Protein AF-A0A8S0WCA1-F1 (afdb_monomer)

Foldseek 3Di:
DWFPLQLLVVLVLQLVQLQDWDCPDQWTARPPDPDPDRCPHPSIGHNVVSCVVTDDDDDDDDDPPDDDDDQPSIDDDDDDDPVPDDDDDDDDDDDDPDDAAQADPDLVPHDPNSVVSCVSPVHNGDRRHHPHDDDDDDDPVVVVVVVVVVVVVVVVVVVVVVVVVVVD

Secondary structure (DSSP, 8-state):
-EETTHHHHHHHHHHH-TT-EEE-SSEEEETT---SSGGGSTT-EEHHHHGGG----B-----TT------TT-EE-PPP-SS--------PPP--SS---S--SSGGG--HHHHHHHHHHT-S------SS-------HHHHHHHHHHHHHHHHHHHHHHHHHHT--

pLDDT: mean 92.29, std 9.11, range [41.84, 98.06]

Sequence (168 aa):
MISPDGIDLITNYLAAHPEGVLPTGLSFTPSTSEYEKKEDDPGYWSNLKEIKRCKQFVEMTGEPGDVVLMHPLMLHSASKNCLRIPRVITNPPVSLKEPFNFNRDDPADYSIVERKTLRALGVERFPFKITTERRRIVPARIAIQQKMMEEEKKRLGNLKEGGAANAL

Radius of gyration: 22.3 Å; Cα contacts (8 Å, |Δi|>4): 139; chains: 1; bounding box: 50×47×71 Å

Structure (mmCIF, N/CA/C/O backbone):
data_AF-A0A8S0WCA1-F1
#
_entry.id   AF-A0A8S0WCA1-F1
#
loop_
_atom_site.group_PDB
_atom_site.id
_atom_site.type_symbol
_atom_site.label_atom_id
_atom_site.label_alt_id
_atom_site.label_comp_id
_atom_site.label_asym_id
_atom_site.label_entity_id
_atom_site.label_seq_id
_atom_site.pdbx_PDB_ins_code
_atom_site.Cartn_x
_atom_site.Cartn_y
_atom_site.Cartn_z
_atom_site.occupancy
_atom_site.B_iso_or_equiv
_atom_site.auth_seq_id
_atom_site.auth_comp_id
_atom_site.auth_asym_id
_atom_site.auth_atom_id
_atom_site.pdbx_PDB_model_num
ATOM 1 N N . MET A 1 1 ? 9.157 -12.994 0.775 1.00 92.00 1 MET A N 1
ATOM 2 C CA . MET A 1 1 ? 8.840 -12.930 2.213 1.00 92.00 1 MET A CA 1
ATOM 3 C C . MET A 1 1 ? 7.724 -11.925 2.392 1.00 92.00 1 MET A C 1
ATOM 5 O O . MET A 1 1 ? 7.762 -10.885 1.742 1.00 92.00 1 MET A O 1
ATOM 9 N N . ILE A 1 2 ? 6.735 -12.255 3.208 1.00 95.31 2 ILE A N 1
ATOM 10 C CA . ILE A 1 2 ? 5.613 -11.379 3.551 1.00 95.31 2 ILE A CA 1
ATOM 11 C C . ILE A 1 2 ? 5.672 -11.043 5.038 1.00 95.31 2 ILE A C 1
ATOM 13 O O . ILE A 1 2 ? 6.239 -11.815 5.814 1.00 95.31 2 ILE A O 1
ATOM 17 N N . SER A 1 3 ? 5.072 -9.921 5.422 1.00 96.94 3 SER A N 1
ATOM 18 C CA . SER A 1 3 ? 4.913 -9.510 6.817 1.00 96.94 3 SER A CA 1
ATOM 19 C C . SER A 1 3 ? 3.426 -9.368 7.151 1.00 96.94 3 SER A C 1
ATOM 21 O O . SER A 1 3 ? 2.829 -8.328 6.861 1.00 96.94 3 SER A O 1
ATOM 23 N N . PRO A 1 4 ? 2.800 -10.421 7.713 1.00 95.12 4 PRO A N 1
ATOM 24 C CA . PRO A 1 4 ? 1.365 -10.431 7.990 1.00 95.12 4 PRO A CA 1
ATOM 25 C C . PRO A 1 4 ? 0.898 -9.342 8.955 1.00 95.12 4 PRO A C 1
ATOM 27 O O . PRO A 1 4 ? -0.214 -8.848 8.802 1.00 95.12 4 PRO A O 1
ATOM 30 N N . ASP A 1 5 ? 1.734 -8.962 9.918 1.00 95.62 5 ASP A N 1
ATOM 31 C CA . ASP A 1 5 ? 1.485 -7.890 10.886 1.00 95.62 5 ASP A CA 1
ATOM 32 C C . ASP A 1 5 ? 1.774 -6.488 10.319 1.00 95.62 5 ASP A C 1
ATOM 34 O O . ASP A 1 5 ? 1.255 -5.488 10.812 1.00 95.62 5 ASP A O 1
ATOM 38 N N . GLY A 1 6 ? 2.519 -6.398 9.215 1.00 96.19 6 GLY A N 1
ATOM 39 C CA . GLY A 1 6 ? 2.733 -5.150 8.485 1.00 96.19 6 GLY A CA 1
ATOM 40 C C . GLY A 1 6 ? 1.468 -4.575 7.843 1.00 96.19 6 GLY A C 1
ATOM 41 O O . GLY A 1 6 ? 1.431 -3.385 7.531 1.00 96.19 6 GLY A O 1
ATOM 42 N N . ILE A 1 7 ? 0.413 -5.381 7.667 1.00 96.12 7 ILE A N 1
ATOM 43 C CA . ILE A 1 7 ? -0.865 -4.894 7.130 1.00 96.12 7 ILE A CA 1
ATOM 44 C C . ILE A 1 7 ? -1.535 -3.883 8.066 1.00 96.12 7 ILE A C 1
ATOM 46 O O . ILE A 1 7 ? -2.140 -2.920 7.594 1.00 96.12 7 ILE A O 1
ATOM 50 N N . ASP A 1 8 ? -1.402 -4.067 9.379 1.00 95.94 8 ASP A N 1
ATOM 51 C CA . ASP A 1 8 ? -2.032 -3.200 10.373 1.00 95.94 8 ASP A CA 1
ATOM 52 C C . ASP A 1 8 ? -1.389 -1.809 10.317 1.00 95.94 8 ASP A C 1
ATOM 54 O O . ASP A 1 8 ? -2.075 -0.789 10.313 1.00 95.94 8 ASP A O 1
ATOM 58 N N . LEU A 1 9 ? -0.066 -1.770 10.149 1.00 96.94 9 LEU A N 1
ATOM 59 C CA . LEU A 1 9 ? 0.712 -0.547 9.984 1.00 96.94 9 LEU A CA 1
ATOM 60 C C . LEU A 1 9 ? 0.246 0.276 8.776 1.00 96.94 9 LEU A C 1
ATOM 62 O O . LEU A 1 9 ? -0.101 1.449 8.916 1.00 96.94 9 LEU A O 1
ATOM 66 N N . ILE A 1 10 ? 0.202 -0.344 7.595 1.00 96.81 10 ILE A N 1
ATOM 67 C CA . ILE A 1 10 ? -0.142 0.379 6.369 1.00 96.81 10 ILE A CA 1
ATOM 68 C C . ILE A 1 10 ? -1.625 0.749 6.303 1.00 96.81 10 ILE A C 1
ATOM 70 O O . ILE A 1 10 ? -1.971 1.798 5.768 1.00 96.81 10 ILE A O 1
ATOM 74 N N . THR A 1 11 ? -2.510 -0.082 6.857 1.00 97.12 11 THR A N 1
ATOM 75 C CA . THR A 1 11 ? -3.949 0.191 6.820 1.00 97.12 11 THR A CA 1
ATOM 76 C C . THR A 1 11 ? -4.284 1.409 7.676 1.00 97.12 11 THR A C 1
ATOM 78 O O . THR A 1 11 ? -4.992 2.299 7.209 1.00 97.12 11 THR A O 1
ATOM 81 N N . ASN A 1 12 ? -3.719 1.492 8.885 1.00 97.31 12 ASN A N 1
ATOM 82 C CA . ASN A 1 12 ? -3.890 2.654 9.759 1.00 97.31 12 ASN A CA 1
ATOM 83 C C . ASN A 1 12 ? -3.298 3.927 9.141 1.00 97.31 12 ASN A C 1
ATOM 85 O O . ASN A 1 12 ? -3.930 4.978 9.195 1.00 97.31 12 ASN A O 1
ATOM 89 N N . TYR A 1 13 ? -2.128 3.826 8.500 1.00 98.00 13 TYR A N 1
ATOM 90 C CA . TYR A 1 13 ? -1.547 4.949 7.766 1.00 98.00 13 TYR A CA 1
ATOM 91 C C . TYR A 1 13 ? -2.486 5.440 6.655 1.00 98.00 13 TYR A C 1
ATOM 93 O O . TYR A 1 13 ? -2.896 6.594 6.659 1.00 98.00 13 TYR A O 1
ATOM 101 N N . LEU A 1 14 ? -2.910 4.566 5.739 1.00 97.50 14 LEU A N 1
ATOM 102 C CA . LEU A 1 14 ? -3.767 4.968 4.617 1.00 97.50 14 LEU A CA 1
ATOM 103 C C . LEU A 1 14 ? -5.135 5.502 5.064 1.00 97.50 14 LEU A C 1
ATOM 105 O O . LEU A 1 14 ? -5.671 6.404 4.424 1.00 97.50 14 LEU A O 1
ATOM 109 N N . ALA A 1 15 ? -5.691 4.984 6.161 1.00 97.69 15 ALA A N 1
ATOM 110 C CA . ALA A 1 15 ? -6.931 5.495 6.740 1.00 97.69 15 ALA A CA 1
ATOM 111 C C . ALA A 1 15 ? -6.801 6.943 7.246 1.00 97.69 15 ALA A C 1
ATOM 113 O O . ALA A 1 15 ? -7.768 7.699 7.164 1.00 97.69 15 ALA A O 1
ATOM 114 N N . ALA A 1 16 ? -5.614 7.333 7.722 1.00 97.94 16 ALA A N 1
ATOM 115 C CA . ALA A 1 16 ? -5.309 8.688 8.178 1.00 97.94 16 ALA A CA 1
ATOM 116 C C . ALA A 1 16 ? -5.003 9.677 7.036 1.00 97.94 16 ALA A C 1
ATOM 118 O O . ALA A 1 16 ? -4.920 10.874 7.295 1.00 97.94 16 ALA A O 1
ATOM 119 N N . HIS A 1 17 ? -4.879 9.197 5.793 1.00 98.06 17 HIS A N 1
ATOM 120 C CA . HIS A 1 17 ? -4.550 10.005 4.613 1.00 98.06 17 HIS A CA 1
ATOM 121 C C . HIS A 1 17 ? -5.677 9.977 3.561 1.00 98.06 17 HIS A C 1
ATOM 123 O O . HIS A 1 17 ? -5.497 9.431 2.463 1.00 98.06 17 HIS A O 1
ATOM 129 N N . PRO A 1 18 ? -6.869 10.541 3.857 1.00 97.50 18 PRO A N 1
ATOM 130 C CA . PRO A 1 18 ? -7.984 10.596 2.908 1.00 97.50 18 PRO A CA 1
ATOM 131 C C . PRO A 1 18 ? -7.683 11.440 1.659 1.00 97.50 18 PRO A C 1
ATOM 133 O O . PRO A 1 18 ? -8.330 11.273 0.623 1.00 97.50 18 PRO A O 1
ATOM 136 N N . GLU A 1 19 ? -6.674 12.305 1.717 1.00 97.50 19 GLU A N 1
ATOM 137 C CA . GLU A 1 19 ? -6.132 13.038 0.577 1.00 97.50 19 GLU A CA 1
ATOM 138 C C . GLU A 1 19 ? -5.368 12.138 -0.399 1.00 97.50 19 GLU A C 1
ATOM 140 O O . GLU A 1 19 ? -5.008 12.575 -1.492 1.00 97.50 19 GLU A O 1
ATOM 145 N N . GLY A 1 20 ? -5.129 10.879 -0.035 1.00 96.56 20 GLY A N 1
ATOM 146 C CA . GLY A 1 20 ? -4.349 9.925 -0.803 1.00 96.56 20 GLY A CA 1
ATOM 147 C C . GLY A 1 20 ? -2.848 10.165 -0.689 1.00 96.56 20 GLY A C 1
ATOM 148 O O . GLY A 1 20 ? -2.379 11.194 -0.208 1.00 96.56 20 GLY A O 1
ATOM 149 N N . VAL A 1 21 ? -2.071 9.204 -1.180 1.00 96.44 21 VAL A N 1
ATOM 150 C CA . VAL A 1 21 ? -0.607 9.235 -1.109 1.00 96.44 21 VAL A CA 1
ATOM 151 C C . VAL A 1 21 ? 0.023 8.964 -2.470 1.00 96.44 21 VAL A C 1
ATOM 153 O O . VAL A 1 21 ? -0.534 8.251 -3.307 1.00 96.44 21 VAL A O 1
ATOM 156 N N . LEU A 1 22 ? 1.200 9.536 -2.695 1.00 94.25 22 LEU A N 1
ATOM 157 C CA . LEU A 1 22 ? 2.047 9.282 -3.851 1.00 94.25 22 LEU A CA 1
ATOM 158 C C . LEU A 1 22 ? 3.072 8.191 -3.509 1.00 94.25 22 LEU A C 1
ATOM 160 O O . LEU A 1 22 ? 3.690 8.260 -2.447 1.00 94.25 22 LEU A O 1
ATOM 164 N N . PRO A 1 23 ? 3.300 7.208 -4.397 1.00 90.38 23 PRO A N 1
ATOM 165 C CA . PRO A 1 23 ? 4.405 6.272 -4.263 1.00 90.38 23 PRO A CA 1
ATOM 166 C C . PRO A 1 23 ? 5.713 6.972 -4.656 1.00 90.38 23 PRO A C 1
ATOM 168 O O . PRO A 1 23 ? 5.939 7.275 -5.828 1.00 90.38 23 PRO A O 1
ATOM 171 N N . THR A 1 24 ? 6.589 7.215 -3.685 1.00 87.12 24 THR A N 1
ATOM 172 C CA . THR A 1 24 ? 7.856 7.952 -3.853 1.00 87.12 24 THR A CA 1
ATOM 173 C C . THR A 1 24 ? 9.067 7.026 -3.712 1.00 87.12 24 THR A C 1
ATOM 175 O O . THR A 1 24 ? 10.064 7.346 -3.079 1.00 87.12 24 THR A O 1
ATOM 178 N N . GLY A 1 25 ? 8.992 5.845 -4.336 1.00 87.38 25 GLY A N 1
ATOM 179 C CA . GLY A 1 25 ? 9.999 4.787 -4.225 1.00 87.38 25 GLY A CA 1
ATOM 180 C C . GLY A 1 25 ? 9.517 3.659 -3.316 1.00 87.38 25 GLY A C 1
ATOM 181 O O . GLY A 1 25 ? 8.449 3.096 -3.547 1.00 87.38 25 GLY A O 1
ATOM 182 N N . LEU A 1 26 ? 10.294 3.312 -2.285 1.00 93.00 26 LEU A N 1
ATOM 183 C CA . LEU A 1 26 ? 9.884 2.363 -1.234 1.00 93.00 26 LEU A CA 1
ATOM 184 C C . LEU A 1 26 ? 9.172 3.087 -0.080 1.00 93.00 26 LEU A C 1
ATOM 186 O O . LEU A 1 26 ? 9.384 2.777 1.094 1.00 93.00 26 LEU A O 1
ATOM 190 N N . SER A 1 27 ? 8.332 4.053 -0.419 1.00 95.75 27 SER A N 1
ATOM 191 C CA . SER A 1 27 ? 7.719 4.996 0.509 1.00 95.75 27 SER A CA 1
ATOM 192 C C . SER A 1 27 ? 6.405 5.537 -0.040 1.00 95.75 27 SER A C 1
ATOM 194 O O . SER A 1 27 ? 6.111 5.426 -1.235 1.00 95.75 27 SER A O 1
ATOM 196 N N . PHE A 1 28 ? 5.631 6.129 0.861 1.00 96.81 28 PHE A N 1
ATOM 197 C CA . PHE A 1 28 ? 4.476 6.944 0.536 1.00 96.81 28 PHE A CA 1
ATOM 198 C C . PHE A 1 28 ? 4.681 8.366 1.047 1.00 96.81 28 PHE A C 1
ATOM 200 O O . PHE A 1 28 ? 5.377 8.602 2.034 1.00 96.81 28 PHE A O 1
ATOM 207 N N . THR A 1 29 ? 4.079 9.325 0.359 1.00 97.06 29 THR A N 1
ATOM 208 C CA . THR A 1 29 ? 4.056 10.728 0.777 1.00 97.06 29 THR A CA 1
ATOM 209 C C . THR A 1 29 ? 2.657 11.280 0.547 1.00 97.06 29 THR A C 1
ATOM 211 O O . THR A 1 29 ? 2.081 10.950 -0.495 1.00 97.06 29 THR A O 1
ATOM 214 N N . PRO A 1 30 ? 2.093 12.102 1.447 1.00 97.31 30 PRO A N 1
ATOM 215 C CA . PRO A 1 30 ? 0.785 12.711 1.240 1.00 97.31 30 PRO A CA 1
ATOM 216 C C . PRO A 1 30 ? 0.684 13.380 -0.127 1.00 97.31 30 PRO A C 1
ATOM 218 O O . PRO A 1 30 ? 1.619 14.030 -0.601 1.00 97.31 30 PRO A O 1
ATOM 221 N N . SER A 1 31 ? -0.447 13.200 -0.804 1.00 95.81 31 SER A N 1
ATOM 222 C CA . SER A 1 31 ? -0.587 13.664 -2.187 1.00 95.81 31 SER A CA 1
ATOM 223 C C . SER A 1 31 ? -0.735 15.185 -2.318 1.00 95.81 31 SER A C 1
ATOM 225 O O . SER A 1 31 ? -0.646 15.716 -3.430 1.00 95.81 31 SER A O 1
ATOM 227 N N . THR A 1 32 ? -0.929 15.861 -1.186 1.00 96.25 32 THR A N 1
ATOM 228 C CA . THR A 1 32 ? -0.955 17.316 -0.996 1.00 96.25 32 THR A CA 1
ATOM 229 C C . THR A 1 32 ? 0.379 17.871 -0.490 1.00 96.25 32 THR A C 1
ATOM 231 O O . THR A 1 32 ? 0.457 19.047 -0.165 1.00 96.25 32 THR A O 1
ATOM 234 N N . SER A 1 33 ? 1.424 17.043 -0.395 1.00 96.25 33 SER A N 1
ATOM 235 C CA . SER A 1 33 ? 2.740 17.458 0.095 1.00 96.25 33 SER A CA 1
ATOM 236 C C . SER A 1 33 ? 3.384 18.528 -0.791 1.00 96.25 33 SER A C 1
ATOM 238 O O . SER A 1 33 ? 3.712 18.266 -1.957 1.00 96.25 33 SER A O 1
ATOM 240 N N . GLU A 1 34 ? 3.648 19.697 -0.209 1.00 95.88 34 GLU A N 1
ATOM 241 C CA . GLU A 1 34 ? 4.334 20.828 -0.854 1.00 95.88 34 GLU A CA 1
ATOM 242 C C . GLU A 1 34 ? 5.851 20.834 -0.611 1.00 95.88 34 GLU A C 1
ATOM 244 O O . GLU A 1 34 ? 6.574 21.630 -1.208 1.00 95.88 34 GLU A O 1
ATOM 249 N N . TYR A 1 35 ? 6.358 19.920 0.222 1.00 95.94 35 TYR A N 1
ATOM 250 C CA . TYR A 1 35 ? 7.785 19.819 0.511 1.00 95.94 35 TYR A CA 1
ATOM 251 C C . TYR A 1 35 ? 8.581 19.450 -0.748 1.00 95.94 35 TYR A C 1
ATOM 253 O O . TYR A 1 35 ? 8.181 18.571 -1.527 1.00 95.94 35 TYR A O 1
ATOM 261 N N . GLU A 1 36 ? 9.730 20.111 -0.925 1.00 93.75 36 GLU A N 1
ATOM 262 C CA . GLU A 1 36 ? 10.677 19.831 -2.010 1.00 93.75 36 GLU A CA 1
ATOM 263 C C . GLU A 1 36 ? 11.228 18.406 -1.880 1.00 93.75 36 GLU A C 1
ATOM 265 O O . GLU A 1 36 ? 11.128 17.600 -2.808 1.00 93.75 36 GLU A O 1
ATOM 270 N N . LYS A 1 37 ? 11.734 18.072 -0.688 1.00 94.25 37 LYS A N 1
ATOM 271 C CA . LYS A 1 37 ? 12.105 16.707 -0.314 1.00 94.25 37 LYS A CA 1
ATOM 272 C C . LYS A 1 37 ? 10.911 16.029 0.328 1.00 94.25 37 LYS A C 1
ATOM 274 O O . LYS A 1 37 ? 10.392 16.477 1.345 1.00 94.25 37 LYS A O 1
ATOM 279 N N . LYS A 1 38 ? 10.476 14.926 -0.268 1.00 92.94 38 LYS A N 1
ATOM 280 C CA . LYS A 1 38 ? 9.271 14.216 0.166 1.00 92.94 38 LYS A CA 1
ATOM 281 C C . LYS A 1 38 ? 9.431 13.576 1.543 1.00 92.94 38 LYS A C 1
ATOM 283 O O . LYS A 1 38 ? 8.437 13.385 2.228 1.00 92.94 38 LYS A O 1
ATOM 288 N N . GLU A 1 39 ? 10.665 13.306 1.959 1.00 95.06 39 GLU A N 1
ATOM 289 C CA . GLU A 1 39 ? 11.024 12.764 3.270 1.00 95.06 39 GLU A CA 1
ATOM 290 C C . GLU A 1 39 ? 10.844 13.757 4.423 1.00 95.06 39 GLU A C 1
ATOM 292 O O . GLU A 1 39 ? 10.752 13.321 5.570 1.00 95.06 39 GLU A O 1
ATOM 297 N N . ASP A 1 40 ? 10.821 15.059 4.121 1.00 96.12 40 ASP A N 1
ATOM 298 C CA . ASP A 1 40 ? 10.660 16.124 5.117 1.00 96.12 40 ASP A CA 1
ATOM 299 C C . ASP A 1 40 ? 9.179 16.355 5.471 1.00 96.12 40 ASP A C 1
ATOM 301 O O . ASP A 1 40 ? 8.870 17.043 6.445 1.00 96.12 40 ASP A O 1
ATOM 305 N N . ASP A 1 41 ? 8.258 15.765 4.702 1.00 97.12 41 ASP A N 1
ATOM 306 C CA . ASP A 1 41 ? 6.830 15.819 4.986 1.00 97.12 41 ASP A CA 1
ATOM 307 C C . ASP A 1 41 ? 6.504 15.020 6.264 1.00 97.12 41 ASP A C 1
ATOM 309 O O . ASP 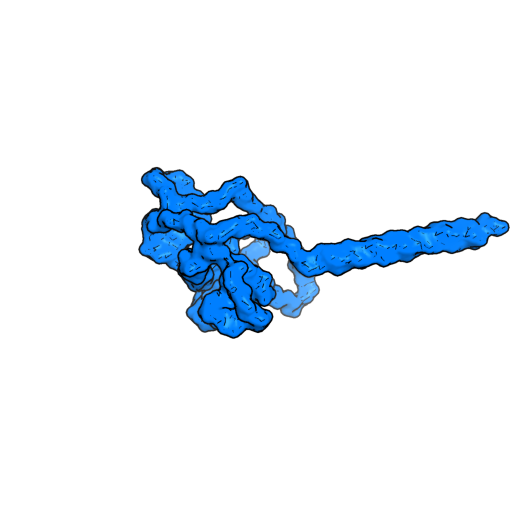A 1 41 ? 6.903 13.857 6.382 1.00 97.12 41 ASP A O 1
ATOM 313 N N . PRO A 1 42 ? 5.752 15.583 7.226 1.00 96.38 42 PRO A N 1
ATOM 314 C CA . PRO A 1 42 ? 5.419 14.885 8.469 1.00 96.38 42 PRO A CA 1
ATOM 315 C C . PRO A 1 42 ? 4.566 13.623 8.257 1.00 96.38 42 PRO A C 1
ATOM 317 O O . PRO A 1 42 ? 4.586 12.728 9.100 1.00 96.38 42 PRO A O 1
ATOM 320 N N . GLY A 1 43 ? 3.831 13.530 7.145 1.00 96.56 43 GLY A N 1
ATOM 321 C CA . GLY A 1 43 ? 3.092 12.337 6.735 1.00 96.56 43 GLY A CA 1
ATOM 322 C C . GLY A 1 43 ? 3.912 11.364 5.883 1.00 96.56 43 GLY A C 1
ATOM 323 O O . GLY A 1 43 ? 3.351 10.407 5.345 1.00 96.56 43 GLY A O 1
ATOM 324 N N . TYR A 1 44 ? 5.218 11.584 5.708 1.00 97.56 44 TYR A N 1
ATOM 325 C CA . TYR A 1 44 ? 6.085 10.679 4.961 1.00 97.56 44 TYR A CA 1
ATOM 326 C C . TYR A 1 44 ? 6.166 9.294 5.611 1.00 97.56 44 TYR A C 1
ATOM 328 O O . TYR A 1 44 ? 6.495 9.135 6.787 1.00 97.56 44 TYR A O 1
ATOM 336 N N . TRP A 1 45 ? 5.952 8.262 4.801 1.00 97.44 45 TRP A N 1
ATOM 337 C CA . TRP A 1 45 ? 6.014 6.866 5.209 1.00 97.44 45 TRP A CA 1
ATOM 338 C C . TRP A 1 45 ? 7.144 6.145 4.499 1.00 97.44 45 TRP A C 1
ATOM 340 O O . TRP A 1 45 ? 7.141 6.028 3.277 1.00 97.44 45 TRP A O 1
ATOM 350 N N . SER A 1 46 ? 8.081 5.563 5.244 1.00 97.00 46 SER A N 1
ATOM 351 C CA . SER A 1 46 ? 9.144 4.741 4.662 1.00 97.00 46 SER A CA 1
ATOM 352 C C . SER A 1 46 ? 8.912 3.266 4.947 1.00 97.00 46 SER A C 1
ATOM 354 O O . SER A 1 46 ? 9.113 2.822 6.076 1.00 97.00 46 SER A O 1
ATOM 356 N N . ASN A 1 47 ? 8.625 2.462 3.918 1.00 95.50 47 ASN A N 1
ATOM 357 C CA . ASN A 1 47 ? 8.426 1.020 4.104 1.00 95.50 47 ASN A CA 1
ATOM 358 C C . ASN A 1 47 ? 9.652 0.355 4.758 1.00 95.50 47 ASN A C 1
ATOM 360 O O . ASN A 1 47 ? 9.498 -0.547 5.571 1.00 95.50 47 ASN A O 1
ATOM 364 N N . LEU A 1 48 ? 10.870 0.830 4.464 1.00 95.00 48 LEU A N 1
ATOM 365 C CA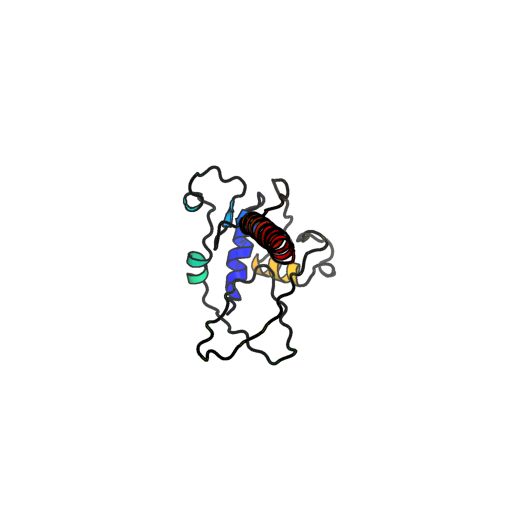 . LEU A 1 48 ? 12.111 0.311 5.058 1.00 95.00 48 LEU A CA 1
ATOM 366 C C . LEU A 1 48 ? 12.290 0.662 6.542 1.00 95.00 48 LEU A C 1
ATOM 368 O O . LEU A 1 48 ? 12.963 -0.079 7.263 1.00 95.00 48 LEU A O 1
ATOM 372 N N . LYS A 1 49 ? 11.742 1.793 7.002 1.00 96.25 49 LYS A N 1
ATOM 373 C CA . LYS A 1 49 ? 11.739 2.141 8.430 1.00 96.25 49 LYS A CA 1
ATOM 374 C C . LYS A 1 49 ? 10.641 1.363 9.150 1.00 96.25 49 LYS A C 1
ATOM 376 O O . LYS A 1 49 ? 10.922 0.707 10.149 1.00 96.25 49 LYS A O 1
ATOM 381 N N . GLU A 1 50 ? 9.435 1.370 8.594 1.00 96.00 50 GLU A N 1
ATOM 382 C CA . GLU A 1 50 ? 8.244 0.809 9.235 1.00 96.00 50 GLU A CA 1
ATOM 383 C C . GLU A 1 50 ? 8.280 -0.717 9.332 1.00 96.00 50 GLU A C 1
ATOM 385 O O . GLU A 1 50 ? 7.889 -1.278 10.354 1.00 96.00 50 GLU A O 1
ATOM 390 N N . ILE A 1 51 ? 8.859 -1.405 8.342 1.00 95.56 51 ILE A N 1
ATOM 391 C CA . ILE A 1 51 ? 9.004 -2.867 8.381 1.00 95.56 51 ILE A CA 1
ATOM 392 C C . ILE A 1 51 ? 9.821 -3.353 9.590 1.00 95.56 51 ILE A C 1
ATOM 394 O O . ILE A 1 51 ? 9.620 -4.470 10.049 1.00 95.56 51 ILE A O 1
ATOM 398 N N . LYS A 1 52 ? 10.701 -2.518 10.166 1.00 96.44 52 LYS A N 1
ATOM 399 C CA . LYS A 1 52 ? 11.479 -2.870 11.372 1.00 96.44 52 LYS A CA 1
ATOM 400 C C . LYS A 1 52 ? 10.619 -2.989 12.632 1.00 96.44 52 LYS A C 1
ATOM 402 O O . LYS A 1 52 ? 11.079 -3.541 13.626 1.00 96.44 52 LYS A O 1
ATOM 407 N N . ARG A 1 53 ? 9.396 -2.451 12.608 1.00 96.56 53 ARG A N 1
ATOM 408 C CA . ARG A 1 53 ? 8.411 -2.578 13.693 1.00 96.56 53 ARG A CA 1
ATOM 409 C C . ARG A 1 53 ? 7.652 -3.903 13.622 1.00 96.56 53 ARG A C 1
ATOM 411 O O . ARG A 1 53 ? 7.069 -4.313 14.624 1.00 96.56 53 ARG A O 1
ATOM 418 N N . CYS A 1 54 ? 7.654 -4.548 12.457 1.00 96.88 54 CYS A N 1
ATOM 419 C CA . CYS A 1 54 ? 7.023 -5.842 12.249 1.00 96.88 54 CYS A CA 1
ATOM 420 C C . CYS A 1 54 ? 7.869 -6.949 12.884 1.00 96.88 54 CYS A C 1
ATOM 422 O O . CYS A 1 54 ? 9.097 -6.874 12.947 1.00 96.88 54 CYS A O 1
ATOM 424 N N . LYS A 1 55 ? 7.193 -7.983 13.367 1.00 97.38 55 LYS A N 1
ATOM 425 C CA . LYS A 1 55 ? 7.758 -9.137 14.069 1.00 97.38 55 LYS A CA 1
ATOM 426 C C . LYS A 1 55 ? 7.455 -10.440 13.344 1.00 97.38 55 LYS A C 1
ATOM 428 O O . LYS A 1 55 ? 8.173 -11.416 13.546 1.00 97.38 55 LYS A O 1
ATOM 433 N N . GLN A 1 56 ? 6.408 -10.476 12.522 1.00 97.06 56 GLN A N 1
ATOM 434 C CA . GLN A 1 56 ? 6.030 -11.671 11.783 1.00 97.06 56 GLN A CA 1
ATOM 435 C C . GLN A 1 56 ? 6.545 -11.593 10.354 1.00 97.06 56 GLN A C 1
ATOM 437 O O . GLN A 1 56 ? 6.192 -10.702 9.586 1.00 97.06 56 GLN A O 1
ATOM 442 N N . PHE A 1 57 ? 7.355 -12.579 9.987 1.00 96.56 57 PHE A N 1
ATOM 443 C CA . PHE A 1 57 ? 7.881 -12.725 8.642 1.00 96.56 57 PHE A CA 1
ATOM 444 C C . PHE A 1 57 ? 7.709 -14.163 8.200 1.00 96.56 57 PHE A C 1
ATOM 446 O O . PHE A 1 57 ? 8.124 -15.089 8.894 1.00 96.56 57 PHE A O 1
ATOM 453 N N . VAL A 1 58 ? 7.078 -14.339 7.045 1.00 95.12 58 VAL A N 1
ATOM 454 C CA . VAL A 1 58 ? 6.763 -15.658 6.505 1.00 95.12 58 VAL A CA 1
ATOM 455 C C . VAL A 1 58 ? 7.332 -15.762 5.100 1.00 95.12 58 VAL A C 1
ATOM 457 O O . VAL A 1 58 ? 7.180 -14.863 4.262 1.00 95.12 58 VAL A O 1
ATOM 460 N N . GLU A 1 59 ? 8.037 -16.856 4.841 1.00 93.19 59 GLU A N 1
ATOM 461 C CA . GLU A 1 59 ? 8.436 -17.211 3.489 1.00 93.19 59 GLU A CA 1
ATOM 462 C C . GLU A 1 59 ? 7.281 -17.885 2.771 1.00 93.19 59 GLU A C 1
ATOM 464 O O . GLU A 1 59 ? 6.549 -18.686 3.340 1.00 93.19 59 GLU A O 1
ATOM 469 N N . MET A 1 60 ? 7.121 -17.525 1.506 1.00 91.81 60 MET A N 1
ATOM 470 C CA . MET A 1 60 ? 6.080 -18.086 0.673 1.00 91.81 60 MET A CA 1
ATOM 471 C C . MET A 1 60 ? 6.730 -19.078 -0.270 1.00 91.81 60 MET A C 1
ATOM 473 O O . MET A 1 60 ? 7.487 -18.684 -1.162 1.00 91.81 60 MET A O 1
ATOM 477 N N . THR A 1 61 ? 6.479 -20.349 -0.004 1.00 91.62 61 THR A N 1
ATOM 478 C CA . THR A 1 61 ? 6.936 -21.491 -0.791 1.00 91.62 61 THR A CA 1
ATOM 479 C C . THR A 1 61 ? 5.735 -22.140 -1.466 1.00 91.62 61 THR A C 1
ATOM 481 O O . THR A 1 61 ? 4.602 -21.952 -1.026 1.00 91.62 61 THR A O 1
ATOM 484 N N . GLY A 1 62 ? 5.980 -22.882 -2.537 1.00 92.38 62 GLY A N 1
ATOM 485 C CA . GLY A 1 62 ? 4.943 -23.574 -3.289 1.00 92.38 62 GLY A CA 1
ATOM 486 C C . GLY A 1 62 ? 5.547 -24.383 -4.427 1.00 92.38 62 GLY A C 1
ATOM 487 O O . GLY A 1 62 ? 6.713 -24.187 -4.784 1.00 92.38 62 GLY A O 1
ATOM 488 N N . GLU A 1 63 ? 4.734 -25.268 -4.981 1.00 94.88 63 GLU A N 1
ATOM 489 C CA . GLU A 1 63 ? 5.045 -26.119 -6.121 1.00 94.88 63 GLU A CA 1
ATOM 490 C C . GLU A 1 63 ? 4.532 -25.502 -7.435 1.00 94.88 63 GLU A C 1
ATOM 492 O O . GLU A 1 63 ? 3.673 -24.610 -7.428 1.00 94.88 63 GLU A O 1
ATOM 497 N N . PRO A 1 64 ? 5.038 -25.941 -8.602 1.00 94.69 64 PRO A N 1
ATOM 498 C CA . PRO A 1 64 ? 4.488 -25.519 -9.885 1.00 94.69 64 PRO A CA 1
ATOM 499 C C . PRO A 1 64 ? 2.976 -25.774 -9.966 1.00 94.69 64 PRO A C 1
ATOM 501 O O . PRO A 1 64 ? 2.520 -26.908 -9.855 1.00 94.69 64 PRO A O 1
ATOM 504 N N . GLY A 1 65 ? 2.207 -24.708 -10.199 1.00 94.00 65 GLY A N 1
ATOM 505 C CA . GLY A 1 65 ? 0.741 -24.746 -10.228 1.00 94.00 65 GLY A CA 1
ATOM 506 C C . GLY A 1 65 ? 0.081 -24.115 -9.001 1.00 94.00 65 GLY A C 1
ATOM 507 O O . GLY A 1 65 ? -1.091 -23.748 -9.085 1.00 94.00 65 GLY A O 1
ATOM 508 N N . ASP A 1 66 ? 0.824 -23.901 -7.913 1.00 95.12 66 ASP A N 1
ATOM 509 C CA . ASP A 1 66 ? 0.302 -23.202 -6.743 1.00 95.12 66 ASP A CA 1
ATOM 510 C C . ASP A 1 66 ? 0.033 -21.726 -7.046 1.00 95.12 66 ASP A C 1
ATOM 512 O O . ASP A 1 66 ? 0.823 -21.021 -7.685 1.00 95.12 66 ASP A O 1
ATOM 516 N N . VAL A 1 67 ? -1.100 -21.242 -6.537 1.00 93.56 67 VAL A N 1
ATOM 517 C CA . VAL A 1 67 ? -1.532 -19.852 -6.677 1.00 93.56 67 VAL A CA 1
ATOM 518 C C . VAL A 1 67 ? -1.617 -19.215 -5.304 1.00 93.56 67 VAL A C 1
ATOM 520 O O . VAL A 1 67 ? -2.304 -19.703 -4.408 1.00 93.56 67 VAL A O 1
ATOM 523 N N . VAL A 1 68 ? -0.967 -18.064 -5.163 1.00 91.62 68 VAL A N 1
ATOM 524 C CA . VAL A 1 68 ? -1.071 -17.237 -3.966 1.00 91.62 68 VAL A CA 1
ATOM 525 C C . VAL A 1 68 ? -1.940 -16.026 -4.264 1.00 91.62 68 VAL A C 1
ATOM 527 O O . VAL A 1 68 ? -1.621 -15.216 -5.134 1.00 91.62 68 VAL A O 1
ATOM 530 N N . LEU A 1 69 ? -2.988 -15.851 -3.460 1.00 91.62 69 LEU A N 1
ATOM 531 C CA . LEU A 1 69 ? -3.717 -14.592 -3.357 1.00 91.62 69 LEU A CA 1
ATOM 532 C C . LEU A 1 69 ? -3.189 -13.798 -2.165 1.00 91.62 69 LEU A C 1
ATOM 534 O O . LEU A 1 69 ? -3.143 -14.291 -1.039 1.00 91.62 69 LEU A O 1
ATOM 538 N N . MET A 1 70 ? -2.797 -12.554 -2.414 1.00 91.56 70 MET A N 1
ATOM 539 C CA . MET A 1 70 ? -2.219 -11.677 -1.404 1.00 91.56 70 MET A CA 1
ATOM 540 C C . MET A 1 70 ? -3.039 -10.397 -1.295 1.00 91.56 70 MET A C 1
ATOM 542 O O . MET A 1 70 ? -3.425 -9.802 -2.300 1.00 91.56 70 MET A O 1
ATOM 546 N N . HIS A 1 71 ? -3.291 -9.965 -0.061 1.00 94.19 71 HIS A N 1
ATOM 547 C CA . HIS A 1 71 ? -3.965 -8.697 0.190 1.00 94.19 71 HIS A CA 1
ATOM 548 C C . HIS A 1 71 ? -3.156 -7.532 -0.423 1.00 94.19 71 HIS A C 1
ATOM 550 O O . HIS A 1 71 ? -1.938 -7.506 -0.232 1.00 94.19 71 HIS A O 1
ATOM 556 N N . PRO A 1 72 ? -3.778 -6.537 -1.089 1.00 92.44 72 PRO A N 1
ATOM 557 C CA . PRO A 1 72 ? -3.049 -5.446 -1.755 1.00 92.44 72 PRO A CA 1
ATOM 558 C C . PRO A 1 72 ? -2.155 -4.620 -0.821 1.00 92.44 72 PRO A C 1
ATOM 560 O O . PRO A 1 72 ? -1.152 -4.059 -1.245 1.00 92.44 72 PRO A O 1
ATOM 563 N N . LEU A 1 73 ? -2.529 -4.564 0.457 1.00 94.19 73 LEU A N 1
ATOM 564 C CA . LEU A 1 73 ? -1.795 -3.869 1.516 1.00 94.19 73 LEU A CA 1
ATOM 565 C C . LEU A 1 73 ? -0.780 -4.764 2.259 1.00 94.19 73 LEU A C 1
ATOM 567 O O . LEU A 1 73 ? -0.247 -4.377 3.289 1.00 94.19 73 LEU A O 1
ATOM 571 N N . MET A 1 74 ? -0.517 -5.987 1.801 1.00 95.12 74 MET A N 1
ATOM 572 C CA . MET A 1 74 ? 0.475 -6.853 2.443 1.00 95.12 74 MET A CA 1
ATOM 573 C C . MET A 1 74 ? 1.892 -6.343 2.157 1.00 95.12 74 MET A C 1
ATOM 575 O O . MET A 1 74 ? 2.315 -6.314 0.999 1.00 95.12 74 MET A O 1
ATOM 579 N N . LEU A 1 75 ? 2.661 -5.998 3.193 1.00 95.00 75 LEU A N 1
ATOM 580 C CA . LEU A 1 75 ? 4.080 -5.682 3.025 1.00 95.00 75 LEU A CA 1
ATOM 581 C C . LEU A 1 75 ? 4.850 -6.952 2.650 1.00 95.00 75 LEU A C 1
ATOM 583 O O . LEU A 1 75 ? 4.742 -7.987 3.312 1.00 95.00 75 LEU A O 1
ATOM 587 N N . HIS A 1 76 ? 5.626 -6.882 1.571 1.00 94.62 76 HIS A N 1
ATOM 588 C CA . HIS A 1 76 ? 6.354 -8.033 1.053 1.00 94.62 76 HIS A CA 1
ATOM 589 C C . HIS A 1 76 ? 7.595 -7.631 0.254 1.00 94.62 76 HIS A C 1
ATOM 591 O O . HIS A 1 76 ? 7.742 -6.499 -0.204 1.00 94.62 76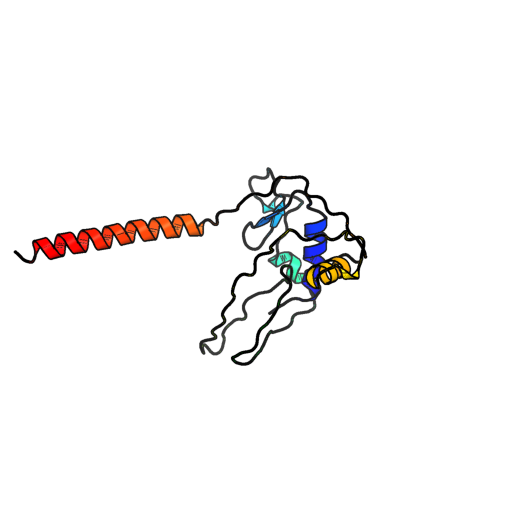 HIS A O 1
ATOM 597 N N . SER A 1 77 ? 8.494 -8.595 0.075 1.00 93.56 77 SER A N 1
ATOM 598 C CA . SER A 1 77 ? 9.683 -8.468 -0.762 1.00 93.56 77 SER A CA 1
ATOM 599 C C . SER A 1 77 ? 10.013 -9.785 -1.464 1.00 93.56 77 SER A C 1
ATOM 601 O O . SER A 1 77 ? 9.684 -10.882 -0.988 1.00 93.56 77 SER A O 1
ATOM 603 N N . ALA A 1 78 ? 10.688 -9.685 -2.609 1.00 90.75 78 ALA A N 1
ATOM 604 C CA . ALA A 1 78 ? 11.258 -10.847 -3.278 1.00 90.75 78 ALA A CA 1
ATOM 605 C C . ALA A 1 78 ? 12.393 -11.443 -2.425 1.00 90.75 78 ALA A C 1
ATOM 607 O O . ALA A 1 78 ? 13.255 -10.718 -1.927 1.00 90.75 78 ALA A O 1
ATOM 608 N N . SER A 1 79 ? 12.406 -12.769 -2.259 1.00 88.88 79 SER A N 1
ATOM 609 C CA . SER A 1 79 ? 13.502 -13.459 -1.568 1.00 88.88 79 SER A CA 1
ATOM 610 C C . SER A 1 79 ? 14.745 -13.536 -2.456 1.00 88.88 79 SER A C 1
ATOM 612 O O . SER A 1 79 ? 14.643 -13.642 -3.682 1.00 88.88 79 SER A O 1
ATOM 614 N N . LYS A 1 80 ? 15.934 -13.537 -1.845 1.00 89.88 80 LYS A N 1
ATOM 615 C CA . LYS A 1 80 ? 17.191 -13.755 -2.574 1.00 89.88 80 LYS A CA 1
ATOM 616 C C . LYS A 1 80 ? 17.225 -15.176 -3.143 1.00 89.88 80 LYS A C 1
ATOM 618 O O . LYS A 1 80 ? 16.817 -16.124 -2.479 1.00 89.88 80 LYS A O 1
ATOM 623 N N . ASN A 1 81 ? 17.713 -15.324 -4.373 1.00 91.12 81 ASN A N 1
ATOM 624 C CA . ASN A 1 81 ? 17.924 -16.634 -4.985 1.00 91.12 81 ASN A CA 1
ATOM 625 C C . ASN A 1 81 ? 19.364 -17.108 -4.734 1.00 91.12 81 ASN A C 1
ATOM 627 O O . ASN A 1 81 ? 20.251 -16.864 -5.551 1.00 91.12 81 ASN A O 1
ATOM 631 N N . CYS A 1 82 ? 19.602 -17.751 -3.590 1.00 92.06 82 CYS A N 1
ATOM 632 C CA . CYS A 1 82 ? 20.947 -18.172 -3.181 1.00 92.06 82 CYS A CA 1
ATOM 633 C C . CYS A 1 82 ? 21.481 -19.365 -3.990 1.00 92.06 82 CYS A C 1
ATOM 635 O O . CYS A 1 82 ? 22.683 -19.448 -4.219 1.00 92.06 82 CYS A O 1
ATOM 637 N N . LEU A 1 83 ? 20.596 -20.253 -4.458 1.00 93.12 83 LEU A N 1
ATOM 638 C CA . LEU A 1 83 ? 20.966 -21.451 -5.225 1.00 93.12 83 LEU A CA 1
ATOM 639 C C . LEU A 1 83 ? 21.246 -21.154 -6.703 1.00 93.12 83 LEU A C 1
ATOM 641 O O . LEU A 1 83 ? 21.785 -22.002 -7.405 1.00 93.12 83 LEU A O 1
ATOM 645 N N . ARG A 1 84 ? 20.864 -19.961 -7.186 1.00 89.31 84 ARG A N 1
ATOM 646 C CA . ARG A 1 84 ? 20.973 -19.534 -8.595 1.00 89.31 84 ARG A CA 1
ATOM 647 C C . ARG A 1 84 ? 20.234 -20.436 -9.593 1.00 89.31 84 ARG A C 1
ATOM 649 O O . ARG A 1 84 ? 20.414 -20.290 -10.796 1.00 89.31 84 ARG A O 1
ATOM 656 N N . ILE A 1 85 ? 19.351 -21.303 -9.105 1.00 93.88 85 ILE A N 1
ATOM 657 C CA . ILE A 1 85 ? 18.410 -22.062 -9.929 1.00 93.88 85 ILE A CA 1
ATOM 658 C C . ILE A 1 85 ? 17.255 -21.118 -10.288 1.00 93.88 85 ILE A C 1
ATOM 660 O O . ILE A 1 85 ? 16.694 -20.504 -9.375 1.00 93.88 85 ILE A O 1
ATOM 664 N N . PRO A 1 86 ? 16.904 -20.931 -11.574 1.00 92.38 86 PRO A N 1
ATOM 665 C CA . PRO A 1 86 ? 15.821 -20.034 -11.961 1.00 92.38 86 PRO A CA 1
ATOM 666 C C . PRO A 1 86 ? 14.513 -20.352 -11.228 1.00 92.38 86 PRO A C 1
ATOM 668 O O . PRO A 1 86 ? 14.092 -21.501 -11.157 1.00 92.38 86 PRO A O 1
ATOM 671 N N . ARG A 1 87 ? 13.861 -19.311 -10.700 1.00 91.88 87 ARG A N 1
ATOM 672 C CA . ARG A 1 87 ? 12.518 -19.386 -10.112 1.00 91.88 87 ARG A CA 1
ATOM 673 C C . ARG A 1 87 ? 11.615 -18.486 -10.931 1.00 91.88 87 ARG A C 1
ATOM 675 O O . ARG A 1 87 ? 11.849 -17.278 -10.981 1.00 91.88 87 ARG A O 1
ATOM 682 N N . VAL A 1 88 ? 10.627 -19.077 -11.587 1.00 91.06 88 VAL A N 1
ATOM 683 C CA . VAL A 1 88 ? 9.698 -18.356 -12.455 1.00 91.06 88 VAL A CA 1
ATOM 684 C C . VAL A 1 88 ? 8.357 -18.274 -11.750 1.00 91.06 88 VAL A C 1
ATOM 686 O O . VAL A 1 88 ? 7.826 -19.283 -11.303 1.00 91.06 88 VAL A O 1
ATOM 689 N N . ILE A 1 89 ? 7.825 -17.061 -11.656 1.00 91.81 89 ILE A N 1
ATOM 690 C CA . ILE A 1 89 ? 6.464 -16.807 -11.197 1.00 91.81 89 ILE A CA 1
ATOM 691 C C . ILE A 1 89 ? 5.790 -15.872 -12.190 1.00 91.81 89 ILE A C 1
ATOM 693 O O . ILE A 1 89 ? 6.430 -14.984 -12.760 1.00 91.81 89 ILE A O 1
ATOM 697 N N . THR A 1 90 ? 4.486 -16.036 -12.364 1.00 91.12 90 THR A N 1
ATOM 698 C CA . THR A 1 90 ? 3.658 -15.049 -13.052 1.00 91.12 90 THR A CA 1
ATOM 699 C C . THR A 1 90 ? 2.909 -14.261 -11.989 1.00 91.12 90 THR A C 1
ATOM 701 O O . THR A 1 90 ? 2.168 -14.839 -11.203 1.00 91.12 90 THR A O 1
ATOM 704 N N . ASN A 1 91 ? 3.112 -12.943 -11.953 1.00 89.69 91 ASN A N 1
ATOM 705 C CA . ASN A 1 91 ? 2.380 -12.038 -11.068 1.00 89.69 91 ASN A CA 1
ATOM 706 C C . ASN A 1 91 ? 1.422 -11.172 -11.903 1.00 89.69 91 ASN A C 1
ATOM 708 O O . ASN A 1 91 ? 1.763 -10.030 -12.233 1.00 89.69 91 ASN A O 1
ATOM 712 N N . PRO A 1 92 ? 0.278 -11.725 -12.346 1.00 86.31 92 PRO A N 1
ATOM 713 C CA . PRO A 1 92 ? -0.696 -10.951 -13.095 1.00 86.31 92 PRO A CA 1
ATOM 714 C C . PRO A 1 92 ? -1.276 -9.850 -12.191 1.00 86.31 92 PRO A C 1
ATOM 716 O O . PRO A 1 92 ? -1.734 -10.144 -11.085 1.00 86.31 92 PRO A O 1
ATOM 719 N N . PRO A 1 93 ? -1.278 -8.578 -12.626 1.00 81.75 93 PRO A N 1
ATOM 720 C CA . PRO A 1 93 ? -1.885 -7.517 -11.841 1.00 81.75 93 PRO A CA 1
ATOM 721 C C . PRO A 1 93 ? -3.404 -7.699 -11.820 1.00 81.75 93 PRO A C 1
ATOM 723 O O . PRO A 1 93 ? -4.044 -7.784 -12.869 1.00 81.75 93 PRO A O 1
ATOM 726 N N . VAL A 1 94 ? -3.992 -7.700 -10.627 1.00 83.44 94 VAL A N 1
ATOM 727 C CA . VAL A 1 94 ? -5.447 -7.647 -10.458 1.00 83.44 94 VAL A CA 1
ATOM 728 C C . VAL A 1 94 ? -5.841 -6.201 -10.194 1.00 83.44 94 VAL A C 1
ATOM 730 O O . VAL A 1 94 ? -5.276 -5.544 -9.322 1.00 83.44 94 VAL A O 1
ATOM 733 N N . SER A 1 95 ? -6.797 -5.692 -10.969 1.00 84.44 95 SER A N 1
ATOM 734 C CA . SER A 1 95 ? -7.355 -4.350 -10.784 1.00 84.44 95 SER A CA 1
ATOM 735 C C . SER A 1 95 ? -8.743 -4.439 -10.167 1.00 84.44 95 SER A C 1
ATOM 737 O O . SER A 1 95 ? -9.503 -5.362 -10.459 1.00 84.44 95 SER A O 1
ATOM 739 N N . LEU A 1 96 ? -9.080 -3.470 -9.320 1.00 87.75 96 LEU A N 1
ATOM 740 C CA . LEU A 1 96 ? -10.425 -3.357 -8.770 1.00 87.75 96 LEU A CA 1
ATOM 741 C C . LEU A 1 96 ? -11.392 -2.868 -9.850 1.00 87.75 96 LEU A C 1
ATOM 743 O O . LEU A 1 96 ? -11.062 -1.954 -10.606 1.00 87.75 96 LEU A O 1
ATOM 747 N N . LYS A 1 97 ? -12.594 -3.451 -9.888 1.00 90.06 97 LYS A N 1
ATOM 748 C CA . LYS A 1 97 ? -13.693 -2.961 -10.733 1.00 90.06 97 LYS A CA 1
ATOM 749 C C . LYS A 1 97 ? -14.214 -1.613 -10.227 1.00 90.06 97 LYS A C 1
ATOM 751 O O . LYS A 1 97 ? -14.490 -0.719 -11.017 1.00 90.06 97 LYS A O 1
ATOM 756 N N . GLU A 1 98 ? -14.311 -1.479 -8.908 1.00 92.19 98 GLU A N 1
ATOM 757 C CA . GLU A 1 98 ? -14.809 -0.304 -8.192 1.00 92.19 98 GLU A CA 1
ATOM 758 C C . GLU A 1 98 ? -13.969 -0.092 -6.917 1.00 92.19 98 GLU A C 1
ATOM 760 O O . GLU A 1 98 ? -13.364 -1.051 -6.425 1.00 92.19 98 GLU A O 1
ATOM 765 N N . PRO A 1 99 ? -13.882 1.135 -6.371 1.00 93.19 99 PRO A N 1
ATOM 766 C CA . PRO A 1 99 ? -13.220 1.374 -5.090 1.00 93.19 99 PRO A CA 1
ATOM 767 C C . PRO A 1 99 ? -13.817 0.537 -3.951 1.00 93.19 99 PRO A C 1
ATOM 769 O O . PRO A 1 99 ? -15.013 0.256 -3.947 1.00 93.19 99 PRO A O 1
ATOM 772 N N . PHE A 1 100 ? -13.000 0.199 -2.950 1.00 95.19 100 PHE A N 1
ATOM 773 C CA . PHE A 1 100 ? -13.496 -0.449 -1.734 1.00 95.19 100 PHE A CA 1
ATOM 774 C C . PHE A 1 100 ? -14.552 0.409 -1.030 1.00 95.19 100 PHE A C 1
ATOM 776 O O . PHE A 1 100 ? -14.410 1.632 -0.940 1.00 95.19 100 PHE A O 1
ATOM 783 N N . ASN A 1 101 ? -15.570 -0.250 -0.483 1.00 96.69 101 ASN A N 1
ATOM 784 C CA . ASN A 1 101 ? -16.565 0.350 0.389 1.00 96.69 101 ASN A CA 1
ATOM 785 C C . ASN A 1 101 ? -16.461 -0.310 1.767 1.00 96.69 101 ASN A C 1
ATOM 787 O O . ASN A 1 101 ? -16.881 -1.449 1.954 1.00 96.69 101 ASN A O 1
ATOM 791 N N . PHE A 1 102 ? -15.908 0.423 2.733 1.00 97.50 102 PHE A N 1
ATOM 792 C CA . PHE A 1 102 ? -15.725 -0.037 4.112 1.00 97.50 102 PHE A CA 1
ATOM 793 C C . PHE A 1 102 ? -16.909 0.320 5.029 1.00 97.50 102 PHE A C 1
ATOM 795 O O . PHE A 1 102 ? -16.801 0.205 6.246 1.00 97.50 102 PHE A O 1
ATOM 802 N N . ASN A 1 103 ? -18.031 0.776 4.465 1.00 97.56 103 ASN A N 1
ATOM 803 C CA . ASN A 1 103 ? -19.208 1.219 5.209 1.00 97.56 103 ASN A CA 1
ATOM 804 C C . ASN A 1 103 ? -20.519 0.670 4.623 1.00 97.56 103 ASN A C 1
ATOM 806 O O . ASN A 1 103 ? -21.514 1.390 4.539 1.00 97.56 103 ASN A O 1
ATOM 810 N N . ARG A 1 104 ? -20.518 -0.599 4.214 1.00 96.69 104 ARG A N 1
ATOM 811 C CA . ARG A 1 104 ? -21.711 -1.312 3.740 1.00 96.69 104 ARG A CA 1
ATOM 812 C C . ARG A 1 104 ? -22.710 -1.515 4.879 1.00 96.69 104 ARG A C 1
ATOM 814 O O . ARG A 1 104 ? -22.312 -1.636 6.039 1.00 96.69 104 ARG A O 1
ATOM 821 N N . ASP A 1 105 ? -23.993 -1.534 4.533 1.00 95.69 105 ASP A N 1
ATOM 822 C CA . ASP A 1 105 ? -25.072 -1.729 5.504 1.00 95.69 105 ASP A CA 1
ATOM 823 C C . ASP A 1 105 ? -25.226 -3.196 5.903 1.00 95.69 105 ASP A C 1
ATOM 825 O O . ASP A 1 105 ? -25.346 -3.477 7.094 1.00 95.69 105 ASP A O 1
ATOM 829 N N . ASP A 1 106 ? -25.147 -4.119 4.939 1.00 95.94 106 ASP A N 1
ATOM 830 C CA . ASP A 1 106 ? -25.103 -5.556 5.208 1.00 95.94 106 ASP A CA 1
ATOM 831 C C . ASP A 1 106 ? -23.642 -6.039 5.348 1.00 95.94 106 ASP A C 1
ATOM 833 O O . ASP A 1 106 ? -22.860 -5.952 4.39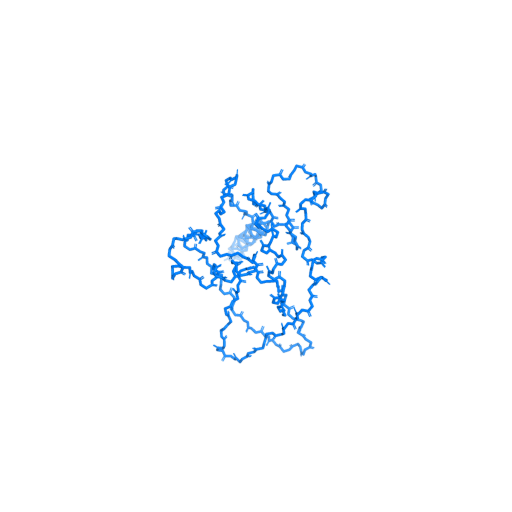2 1.00 95.94 106 ASP A O 1
ATOM 837 N N . PRO A 1 107 ? -23.235 -6.585 6.511 1.00 92.88 107 PRO A N 1
ATOM 838 C CA . PRO A 1 107 ? -21.918 -7.195 6.686 1.00 92.88 107 PRO A CA 1
ATOM 839 C C . PRO A 1 107 ? -21.616 -8.351 5.713 1.00 92.88 107 PRO A C 1
ATOM 841 O O . PRO A 1 107 ? -20.443 -8.645 5.434 1.00 92.88 107 PRO A O 1
ATOM 844 N N . ALA A 1 108 ? -22.645 -9.027 5.190 1.00 95.62 108 ALA A N 1
ATOM 845 C CA . ALA A 1 108 ? -22.500 -10.095 4.205 1.00 95.62 108 ALA A CA 1
ATOM 846 C C . ALA A 1 108 ? -21.907 -9.594 2.877 1.00 95.62 108 ALA A C 1
ATOM 848 O O . ALA A 1 108 ? -21.171 -10.344 2.235 1.00 95.62 108 ALA A O 1
ATOM 849 N N . ASP A 1 109 ? -22.120 -8.320 2.537 1.00 96.56 109 ASP A N 1
ATOM 850 C CA . ASP A 1 109 ? -21.689 -7.721 1.269 1.00 96.56 109 ASP A CA 1
ATOM 851 C C . ASP A 1 109 ? -20.203 -7.339 1.233 1.00 96.56 109 ASP A C 1
ATOM 853 O O . ASP A 1 109 ? -19.670 -7.009 0.169 1.00 96.56 109 ASP A O 1
ATOM 857 N N . TYR A 1 110 ? -19.506 -7.350 2.374 1.00 97.06 110 TYR A N 1
ATOM 858 C CA . TYR A 1 110 ? -18.071 -7.079 2.386 1.00 97.06 110 TYR A CA 1
ATOM 859 C C . TYR A 1 110 ? -17.284 -8.206 1.719 1.00 97.06 110 TYR A C 1
ATOM 861 O O . TYR A 1 110 ? -17.356 -9.371 2.120 1.00 97.06 110 TYR A O 1
ATOM 869 N N . SER A 1 111 ? -16.415 -7.828 0.786 1.00 95.62 111 SER A N 1
ATOM 870 C CA . SER A 1 111 ? -15.383 -8.715 0.256 1.00 95.62 111 SER A CA 1
ATOM 871 C C . SER A 1 111 ? -14.401 -9.149 1.350 1.00 95.62 111 SER A C 1
ATOM 873 O O . SER A 1 111 ? -14.192 -8.463 2.352 1.00 95.62 111 SER A O 1
ATOM 875 N N . ILE A 1 112 ? -13.710 -10.273 1.134 1.00 95.00 112 ILE A N 1
ATOM 876 C CA . ILE A 1 112 ? -12.673 -10.752 2.064 1.00 95.00 112 ILE A CA 1
ATOM 877 C C . ILE A 1 112 ? -11.551 -9.719 2.283 1.00 95.00 112 ILE A C 1
ATOM 879 O O . ILE A 1 112 ? -10.998 -9.622 3.378 1.00 95.00 112 ILE A O 1
ATOM 883 N N . VAL A 1 113 ? -11.252 -8.916 1.256 1.00 95.50 113 VAL A N 1
ATOM 884 C CA . VAL A 1 113 ? -10.252 -7.841 1.297 1.00 95.50 113 VAL A CA 1
ATOM 885 C C . VAL A 1 113 ? -10.738 -6.701 2.196 1.00 95.50 113 VAL A C 1
ATOM 887 O O . VAL A 1 113 ? -10.020 -6.287 3.106 1.00 95.50 113 VAL A O 1
ATOM 890 N N . GLU A 1 114 ? -11.986 -6.254 2.023 1.00 97.12 114 GLU A N 1
ATOM 891 C CA . GLU A 1 114 ? -12.597 -5.238 2.892 1.00 97.12 114 GLU A CA 1
ATOM 892 C C . GLU A 1 114 ? -12.662 -5.715 4.349 1.00 97.12 114 GLU A C 1
ATOM 894 O O . GLU A 1 114 ? -12.228 -4.990 5.243 1.00 97.12 114 GLU A O 1
ATOM 899 N N . ARG A 1 115 ? -13.090 -6.962 4.596 1.00 97.19 115 ARG A N 1
ATOM 900 C CA . ARG A 1 115 ? -13.148 -7.541 5.952 1.00 97.19 115 ARG A CA 1
ATOM 901 C C . ARG A 1 115 ? -11.779 -7.599 6.624 1.00 97.19 115 ARG A C 1
ATOM 903 O O . ARG A 1 115 ? -11.658 -7.257 7.799 1.00 97.19 115 ARG A O 1
ATOM 910 N N . LYS A 1 116 ? -10.732 -8.027 5.905 1.00 97.12 116 LYS A N 1
ATOM 911 C CA . LYS A 1 116 ? -9.371 -8.052 6.465 1.00 97.12 116 LYS A CA 1
ATOM 912 C C . LYS A 1 116 ? -8.859 -6.638 6.756 1.00 97.12 116 LYS A C 1
ATOM 914 O O . LYS A 1 116 ? -8.195 -6.456 7.773 1.00 97.12 116 LYS A O 1
ATOM 919 N N . THR A 1 117 ? -9.195 -5.663 5.913 1.00 97.75 117 THR A N 1
ATOM 920 C CA . THR A 1 117 ? -8.840 -4.250 6.114 1.00 97.75 117 THR A CA 1
ATOM 921 C C . THR A 1 117 ? -9.530 -3.675 7.359 1.00 97.75 117 THR A C 1
ATOM 923 O O . THR A 1 117 ? -8.861 -3.122 8.225 1.00 97.75 117 THR A O 1
ATOM 926 N N . LEU A 1 118 ? -10.841 -3.884 7.512 1.00 98.06 118 LEU A N 1
ATOM 927 C CA . LEU A 1 118 ? -11.615 -3.472 8.693 1.00 98.06 118 LEU A CA 1
ATOM 928 C C . LEU A 1 118 ? -11.080 -4.107 9.986 1.00 98.06 118 LEU A C 1
ATOM 930 O O . LEU A 1 118 ? -10.833 -3.411 10.969 1.00 98.06 118 LEU A O 1
ATOM 934 N N . ARG A 1 119 ? -10.773 -5.412 9.954 1.00 97.56 119 ARG A N 1
ATOM 935 C CA . ARG A 1 119 ? -10.130 -6.102 11.083 1.00 97.56 119 ARG A CA 1
ATOM 936 C C . ARG A 1 119 ? -8.771 -5.489 11.439 1.00 97.56 119 ARG A C 1
ATOM 938 O O . ARG A 1 119 ? -8.470 -5.377 12.620 1.00 97.56 119 ARG A O 1
ATOM 945 N N . ALA A 1 120 ? -7.959 -5.117 10.449 1.00 97.25 120 ALA A N 1
ATOM 946 C CA . ALA A 1 120 ? -6.661 -4.469 10.671 1.00 97.25 120 ALA A CA 1
ATOM 947 C C . ALA A 1 120 ? -6.797 -3.053 11.270 1.00 97.25 120 ALA A C 1
ATOM 949 O O . ALA A 1 120 ? -5.926 -2.610 12.016 1.00 97.25 120 ALA A O 1
ATOM 950 N N . LEU A 1 121 ? -7.904 -2.360 10.982 1.00 97.69 121 LEU A N 1
ATOM 951 C CA . LEU A 1 121 ? 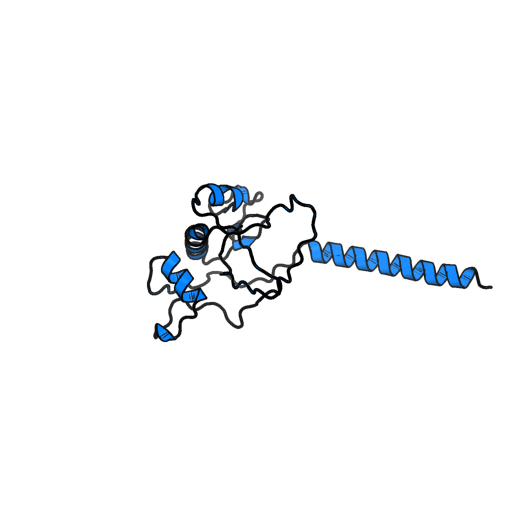-8.277 -1.092 11.622 1.00 97.69 121 LEU A CA 1
ATOM 952 C C . LEU A 1 121 ? -8.881 -1.271 13.023 1.00 97.69 121 LEU A C 1
ATOM 954 O O . LEU A 1 121 ? -8.988 -0.299 13.763 1.00 97.69 121 LEU A O 1
ATOM 958 N N . GLY A 1 122 ? -9.297 -2.486 13.389 1.00 97.56 122 GLY A N 1
ATOM 959 C CA . GLY A 1 122 ? -9.983 -2.751 14.654 1.00 97.56 122 GLY A CA 1
ATOM 960 C C . GLY A 1 122 ? -11.407 -2.190 14.715 1.00 97.56 122 GLY A C 1
ATOM 961 O O . GLY A 1 122 ? -11.893 -1.893 15.803 1.00 97.56 122 GLY A O 1
ATOM 962 N N . VAL A 1 123 ? -12.072 -2.025 13.565 1.00 97.38 123 VAL A N 1
ATOM 963 C CA . VAL A 1 123 ? -13.435 -1.476 13.469 1.00 97.38 123 VAL A CA 1
ATOM 964 C C . VAL A 1 123 ? -14.331 -2.353 12.598 1.00 97.38 123 VAL A C 1
ATOM 966 O O . VAL A 1 123 ? -13.857 -3.032 11.693 1.00 97.38 123 VAL A O 1
ATOM 969 N N . GLU A 1 124 ? -15.642 -2.298 12.834 1.00 96.25 124 GLU A N 1
ATOM 970 C CA . GLU A 1 124 ? -16.641 -3.039 12.042 1.00 96.25 124 GLU A CA 1
ATOM 971 C C . GLU A 1 124 ? -17.098 -2.275 10.790 1.00 96.25 124 GLU A C 1
ATOM 973 O O . GLU A 1 124 ? -17.482 -2.871 9.785 1.00 96.25 124 GLU A O 1
ATOM 978 N N . ARG A 1 125 ? -17.065 -0.939 10.842 1.00 97.38 125 ARG A N 1
ATOM 979 C CA . ARG A 1 125 ? -17.415 -0.042 9.734 1.00 97.38 125 ARG A CA 1
ATOM 980 C C . ARG A 1 125 ? -16.482 1.160 9.742 1.00 97.38 125 ARG A C 1
ATOM 982 O O . ARG A 1 125 ? -16.115 1.660 10.803 1.00 97.38 125 ARG A O 1
ATOM 989 N N . PHE A 1 126 ? -16.140 1.649 8.558 1.00 97.75 126 PHE A N 1
ATOM 990 C CA . PHE A 1 126 ? -15.286 2.813 8.373 1.00 97.75 126 PHE A CA 1
ATOM 991 C C . PHE A 1 126 ? -15.815 3.673 7.208 1.00 97.75 126 PHE A C 1
ATOM 993 O O . PHE A 1 126 ? -15.608 3.318 6.046 1.00 97.75 126 PHE A O 1
ATOM 1000 N N . PRO A 1 127 ? -16.529 4.789 7.474 1.00 97.19 127 PRO A N 1
ATOM 1001 C CA . PRO A 1 127 ? -17.117 5.665 6.451 1.00 97.19 127 PRO A CA 1
ATOM 1002 C C . PRO A 1 127 ? -16.053 6.520 5.743 1.00 97.19 127 PRO A C 1
ATOM 1004 O O . PRO A 1 127 ? -16.044 7.746 5.829 1.00 97.19 127 PRO A O 1
ATOM 1007 N N . PHE A 1 128 ? -15.132 5.860 5.045 1.00 97.06 128 PHE A N 1
ATOM 1008 C CA . PHE A 1 128 ? -14.016 6.503 4.367 1.00 97.06 128 PHE A CA 1
ATOM 1009 C C . PHE A 1 128 ? -14.484 7.358 3.187 1.00 97.06 128 PHE A C 1
ATOM 1011 O O . PHE A 1 128 ? -15.210 6.888 2.308 1.00 97.06 128 PHE A O 1
ATOM 1018 N N . LYS A 1 129 ? -14.008 8.603 3.133 1.00 96.50 129 LYS A N 1
ATOM 1019 C CA . LYS A 1 129 ? -14.263 9.537 2.036 1.00 96.50 129 LYS A CA 1
ATOM 1020 C C . LYS A 1 129 ? -12.957 10.207 1.631 1.00 96.50 129 LYS A C 1
ATOM 1022 O O . LYS A 1 129 ? -12.292 10.808 2.467 1.00 96.50 129 LYS A O 1
ATOM 1027 N N . ILE A 1 130 ? -12.615 10.118 0.346 1.00 96.62 130 ILE A N 1
ATOM 1028 C CA . ILE A 1 130 ? -11.448 10.819 -0.197 1.00 96.62 130 ILE A CA 1
ATOM 1029 C C . ILE A 1 130 ? -11.670 12.336 -0.164 1.00 96.62 130 ILE A C 1
ATOM 1031 O O . ILE A 1 130 ? -12.796 12.801 -0.357 1.00 96.62 130 ILE A O 1
ATOM 1035 N N . THR A 1 131 ? -10.604 13.105 0.049 1.00 97.81 131 THR A N 1
ATOM 1036 C CA . THR A 1 131 ? -10.649 14.581 0.096 1.00 97.81 131 THR A CA 1
ATOM 1037 C C . THR A 1 131 ? -10.045 15.245 -1.141 1.00 97.81 131 THR A C 1
ATOM 1039 O O . THR A 1 131 ? -10.143 16.460 -1.294 1.00 97.81 131 THR A O 1
ATOM 1042 N N . THR A 1 132 ? -9.463 14.462 -2.051 1.00 96.44 132 THR A N 1
ATOM 1043 C CA . THR A 1 132 ? -8.852 14.924 -3.306 1.00 96.44 132 THR A CA 1
ATOM 1044 C C . THR A 1 132 ? -9.330 14.086 -4.497 1.00 96.44 132 THR A C 1
ATOM 1046 O O . THR A 1 132 ? -10.005 13.064 -4.343 1.00 96.44 132 THR A O 1
ATOM 1049 N N . GLU A 1 133 ? -8.990 14.516 -5.712 1.00 93.94 133 GLU A N 1
ATOM 1050 C CA . GLU A 1 133 ? -9.289 13.770 -6.935 1.00 93.94 133 GLU A CA 1
ATOM 1051 C C . GLU A 1 133 ? -8.359 12.562 -7.150 1.00 93.94 133 GLU A C 1
ATOM 1053 O O . GLU A 1 133 ? -7.175 12.557 -6.794 1.00 93.94 133 GLU A O 1
ATOM 1058 N N . ARG A 1 134 ? -8.882 11.520 -7.809 1.00 91.69 134 ARG A N 1
ATOM 1059 C CA . ARG A 1 134 ? -8.072 10.373 -8.236 1.00 91.69 134 ARG A CA 1
ATOM 1060 C C . ARG A 1 134 ? -7.231 10.762 -9.447 1.00 91.69 134 ARG A C 1
ATOM 1062 O O . ARG A 1 134 ? -7.769 11.084 -10.500 1.00 91.69 134 ARG A O 1
ATOM 1069 N N . ARG A 1 135 ? -5.910 10.648 -9.317 1.00 90.94 135 ARG A N 1
ATOM 1070 C CA . ARG A 1 135 ? -4.949 10.995 -10.372 1.00 90.94 135 ARG A CA 1
ATOM 1071 C C . ARG A 1 135 ? -4.287 9.747 -10.943 1.00 90.94 135 ARG A C 1
ATOM 1073 O O . ARG A 1 135 ? -3.950 8.816 -10.212 1.00 90.94 135 ARG A O 1
ATOM 1080 N N . ARG A 1 136 ? -4.070 9.728 -12.261 1.00 89.50 136 ARG A N 1
ATOM 1081 C CA . ARG A 1 136 ? -3.289 8.671 -12.914 1.00 89.50 136 ARG A CA 1
ATOM 1082 C C . ARG A 1 136 ? -1.805 8.976 -12.758 1.00 89.50 136 ARG A C 1
ATOM 1084 O O . ARG A 1 136 ? -1.325 9.990 -13.251 1.00 89.50 136 ARG A O 1
ATOM 1091 N N . ILE A 1 137 ? -1.075 8.067 -12.124 1.00 87.94 137 ILE A N 1
ATOM 1092 C CA . ILE A 1 137 ? 0.379 8.171 -11.993 1.00 87.94 137 ILE A CA 1
ATOM 1093 C C . ILE A 1 137 ? 1.016 7.454 -13.179 1.00 87.94 137 ILE A C 1
ATOM 1095 O O . ILE A 1 137 ? 0.785 6.262 -13.386 1.00 87.94 137 ILE A O 1
ATOM 1099 N N . VAL A 1 138 ? 1.805 8.184 -13.966 1.00 88.81 138 VAL A N 1
ATOM 1100 C CA . VAL A 1 138 ? 2.607 7.613 -15.052 1.00 88.81 138 VAL A CA 1
ATOM 1101 C C . VAL A 1 138 ? 4.008 7.339 -14.509 1.00 88.81 138 VAL A C 1
ATOM 1103 O O . VAL A 1 138 ? 4.718 8.280 -14.160 1.00 88.81 138 VAL A O 1
ATOM 1106 N N . PRO A 1 139 ? 4.436 6.070 -14.410 1.00 87.75 139 PRO A N 1
ATOM 1107 C CA . PRO A 1 139 ? 5.773 5.756 -13.928 1.00 87.75 139 PRO A CA 1
ATOM 1108 C C . PRO A 1 139 ? 6.857 6.284 -14.878 1.00 87.75 139 PRO A C 1
ATOM 1110 O O . PRO A 1 139 ? 6.739 6.124 -16.093 1.00 87.75 139 PRO A O 1
ATOM 1113 N N . ALA A 1 140 ? 7.966 6.796 -14.332 1.00 87.62 140 ALA A N 1
ATOM 1114 C CA . ALA A 1 140 ? 9.095 7.321 -15.114 1.00 87.62 140 ALA A CA 1
ATOM 1115 C C . ALA A 1 140 ? 9.647 6.320 -16.151 1.00 87.62 140 ALA A C 1
ATOM 1117 O O . ALA A 1 140 ? 10.086 6.711 -17.232 1.00 87.62 140 ALA A O 1
ATOM 1118 N N . ARG A 1 141 ? 9.551 5.010 -15.865 1.00 90.69 141 ARG A N 1
ATOM 1119 C CA . ARG A 1 141 ? 9.963 3.943 -16.795 1.00 90.69 141 ARG A CA 1
ATOM 1120 C C . ARG A 1 141 ? 9.275 4.025 -18.160 1.00 90.69 141 ARG A C 1
ATOM 1122 O O . ARG A 1 141 ? 9.863 3.579 -19.133 1.00 90.69 141 ARG A O 1
ATOM 1129 N N . ILE A 1 142 ? 8.053 4.561 -18.238 1.00 91.06 142 ILE A N 1
ATOM 1130 C CA . ILE A 1 142 ? 7.294 4.623 -19.494 1.00 91.06 142 ILE A CA 1
ATOM 1131 C C . ILE A 1 142 ? 7.980 5.564 -20.485 1.00 91.06 142 ILE A C 1
ATOM 1133 O O . ILE A 1 142 ? 8.199 5.176 -21.627 1.00 91.06 142 ILE A O 1
ATOM 1137 N N . ALA A 1 143 ? 8.402 6.748 -20.035 1.00 92.06 143 ALA A N 1
ATOM 1138 C CA . ALA A 1 143 ? 9.138 7.691 -20.877 1.00 92.06 143 ALA A CA 1
ATOM 1139 C C . ALA A 1 143 ? 10.482 7.102 -21.345 1.00 92.06 143 ALA A C 1
ATOM 1141 O O . ALA A 1 143 ? 10.846 7.218 -22.513 1.00 92.06 143 ALA A O 1
ATOM 1142 N N . ILE A 1 144 ? 11.192 6.398 -20.454 1.00 93.12 144 ILE A N 1
ATOM 1143 C CA . ILE A 1 144 ? 12.452 5.713 -20.788 1.00 93.12 144 ILE A CA 1
ATOM 1144 C C . ILE A 1 144 ? 12.210 4.632 -21.853 1.00 93.12 144 ILE A C 1
ATOM 1146 O O . ILE A 1 144 ? 12.946 4.551 -22.831 1.00 93.12 144 ILE A O 1
ATOM 1150 N N . GLN A 1 145 ? 11.159 3.824 -21.697 1.00 93.50 145 GLN A N 1
ATOM 1151 C CA . GLN A 1 145 ? 10.785 2.784 -22.661 1.00 93.50 145 GLN A CA 1
ATOM 1152 C C . GLN A 1 145 ? 10.398 3.359 -24.025 1.00 93.50 145 GLN A C 1
ATOM 1154 O O . GLN A 1 145 ? 10.806 2.806 -25.043 1.00 93.50 145 GLN A O 1
ATOM 1159 N N . GLN A 1 146 ? 9.659 4.469 -24.055 1.00 95.38 146 GLN A N 1
ATOM 1160 C CA . GLN A 1 146 ? 9.311 5.164 -25.296 1.00 95.38 146 GLN A CA 1
ATOM 1161 C C . GLN A 1 146 ? 10.564 5.657 -26.021 1.00 95.38 146 GLN A C 1
ATOM 1163 O O . GLN A 1 146 ? 10.738 5.360 -27.200 1.00 95.38 146 GLN A O 1
ATOM 1168 N N . LYS A 1 147 ? 11.487 6.300 -25.298 1.00 95.62 147 LYS A N 1
ATOM 1169 C CA . LYS A 1 147 ? 12.764 6.748 -25.861 1.00 95.62 147 LYS A CA 1
ATOM 1170 C C . LYS A 1 147 ? 13.586 5.584 -26.428 1.00 95.62 147 LYS A C 1
ATOM 1172 O O . LYS A 1 147 ? 14.036 5.662 -27.567 1.00 95.62 147 LYS A O 1
ATOM 1177 N N . MET A 1 148 ? 13.728 4.486 -25.679 1.00 94.69 148 MET A N 1
AT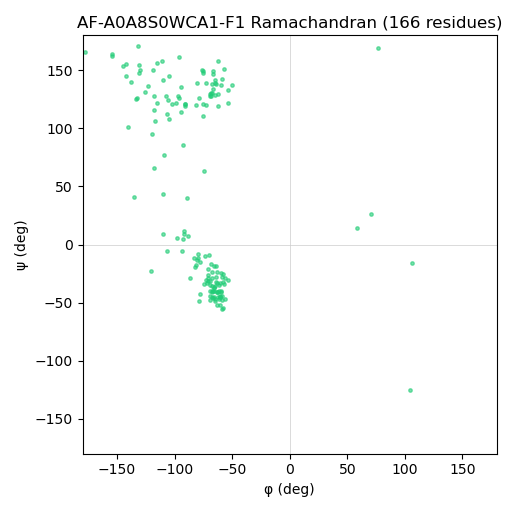OM 1178 C CA . MET A 1 148 ? 14.437 3.289 -26.159 1.00 94.69 148 MET A CA 1
ATOM 1179 C C . MET A 1 148 ? 13.787 2.706 -27.422 1.00 94.69 148 MET A C 1
ATOM 1181 O O . MET A 1 148 ? 14.482 2.297 -28.347 1.00 94.69 148 MET A O 1
ATOM 1185 N N . MET A 1 149 ? 12.453 2.685 -27.485 1.00 95.25 149 MET A N 1
ATOM 1186 C CA . MET A 1 149 ? 11.717 2.196 -28.652 1.00 95.25 149 MET A CA 1
ATOM 1187 C C . MET A 1 149 ? 11.934 3.085 -29.882 1.00 95.25 149 MET A C 1
ATOM 1189 O O . MET A 1 149 ? 12.086 2.574 -30.991 1.00 95.25 149 MET A O 1
ATOM 1193 N N . GLU A 1 150 ? 11.968 4.405 -29.704 1.00 96.25 150 GLU A N 1
ATOM 1194 C CA . GLU A 1 150 ? 12.257 5.356 -30.780 1.00 96.25 150 GLU A CA 1
ATOM 1195 C C . GLU A 1 150 ? 13.690 5.220 -31.305 1.00 96.25 150 GLU A C 1
ATOM 1197 O O . GLU A 1 150 ? 13.899 5.200 -32.519 1.00 96.25 150 GLU A O 1
ATOM 1202 N N . GLU A 1 151 ? 14.671 5.102 -30.409 1.00 95.62 151 GLU A N 1
ATOM 1203 C CA . GLU A 1 151 ? 16.079 4.882 -30.759 1.00 95.62 151 GLU A CA 1
ATOM 1204 C C . GLU A 1 151 ? 16.261 3.571 -31.530 1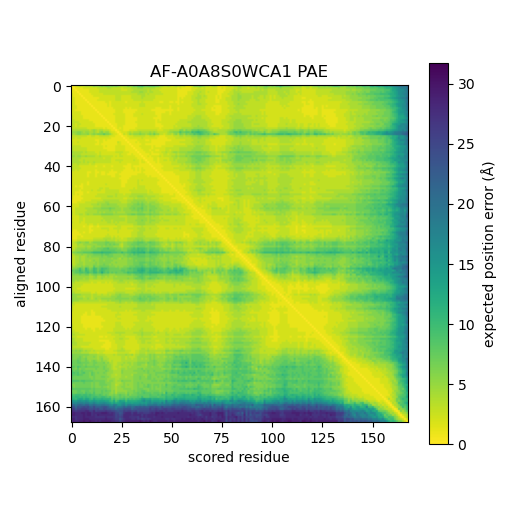.00 95.62 151 GLU A C 1
ATOM 1206 O O . GLU A 1 151 ? 16.900 3.551 -32.585 1.00 95.62 151 GLU A O 1
ATOM 1211 N N . GLU A 1 152 ? 15.624 2.495 -31.070 1.00 94.38 1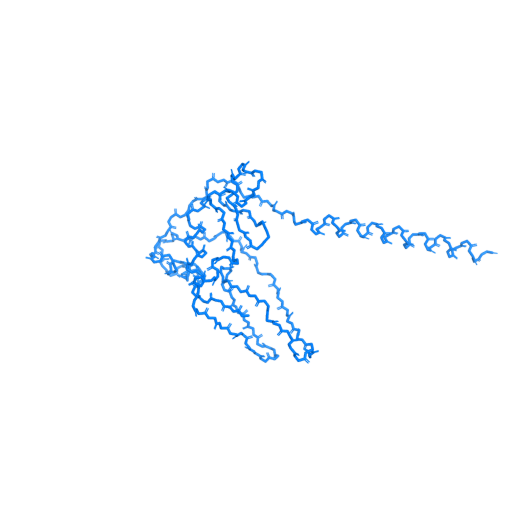52 GLU A N 1
ATOM 1212 C CA . GLU A 1 152 ? 15.685 1.198 -31.739 1.00 94.38 152 GLU A CA 1
ATOM 1213 C C . GLU A 1 152 ? 14.996 1.226 -33.108 1.00 94.38 152 GLU A C 1
ATOM 1215 O O . GLU A 1 152 ? 15.519 0.698 -34.091 1.00 94.38 152 GLU A O 1
ATOM 1220 N N . LYS A 1 153 ? 13.855 1.916 -33.220 1.00 94.88 153 LYS A N 1
ATOM 1221 C CA . LYS A 1 153 ? 13.169 2.105 -34.503 1.00 94.88 153 LYS A CA 1
ATOM 1222 C C . LYS A 1 153 ? 14.048 2.858 -35.506 1.00 94.88 153 LYS A C 1
ATOM 1224 O O . LYS A 1 153 ? 14.076 2.477 -36.676 1.00 94.88 153 LYS A O 1
ATOM 1229 N N . LYS A 1 154 ? 14.797 3.877 -35.061 1.00 94.88 154 LYS A N 1
ATOM 1230 C CA . LYS A 1 154 ? 15.780 4.589 -35.899 1.00 94.88 154 LYS A CA 1
ATOM 1231 C C . LYS A 1 154 ? 16.927 3.672 -36.322 1.00 94.88 154 LYS A C 1
ATOM 1233 O O . LYS A 1 154 ? 17.248 3.618 -37.505 1.00 94.88 154 LYS A O 1
ATOM 1238 N N . ARG A 1 155 ? 17.500 2.898 -35.391 1.00 94.38 155 ARG A N 1
ATOM 1239 C CA . ARG A 1 155 ? 18.573 1.931 -35.685 1.00 94.38 155 ARG A CA 1
ATOM 1240 C C . ARG A 1 155 ? 18.149 0.922 -36.756 1.00 94.38 155 ARG A C 1
ATOM 1242 O O . ARG A 1 155 ? 18.892 0.682 -37.705 1.00 94.38 155 ARG A O 1
ATOM 1249 N N . LEU A 1 156 ? 16.946 0.359 -36.622 1.00 92.56 156 LEU A N 1
ATOM 1250 C CA . LEU A 1 156 ? 16.378 -0.589 -37.583 1.00 92.56 156 LEU A CA 1
ATOM 1251 C C . LEU A 1 156 ? 16.061 0.059 -38.939 1.00 92.56 156 LEU A C 1
ATOM 1253 O O . LEU A 1 156 ? 16.238 -0.593 -39.966 1.00 92.56 156 LEU A O 1
ATOM 1257 N N . GLY A 1 157 ? 15.615 1.319 -38.958 1.00 92.69 157 GLY A N 1
ATOM 1258 C CA . GLY A 1 157 ? 15.426 2.093 -40.190 1.00 92.69 157 GLY A CA 1
ATOM 1259 C C . GLY A 1 157 ? 16.735 2.270 -40.959 1.00 92.69 157 GLY A C 1
ATOM 1260 O O . GLY A 1 157 ? 16.831 1.858 -42.112 1.00 92.69 157 GLY A O 1
ATOM 1261 N N . ASN A 1 158 ? 17.777 2.753 -40.280 1.00 88.94 158 ASN A N 1
ATOM 1262 C CA . ASN A 1 158 ? 19.094 2.981 -40.881 1.00 88.94 158 ASN A CA 1
ATOM 1263 C C . ASN A 1 158 ? 19.735 1.683 -41.407 1.00 88.94 158 ASN A C 1
ATOM 1265 O O . ASN A 1 158 ? 20.407 1.693 -42.434 1.00 88.94 158 ASN A O 1
ATOM 1269 N N . LEU A 1 159 ? 19.520 0.546 -40.732 1.00 82.31 159 LEU A N 1
ATOM 1270 C CA . LEU A 1 159 ? 19.979 -0.767 -41.206 1.00 82.31 159 LEU A CA 1
ATOM 1271 C C . LEU A 1 159 ? 19.274 -1.213 -42.491 1.00 82.31 159 LEU A C 1
ATOM 1273 O O . LEU A 1 159 ? 19.911 -1.816 -43.352 1.00 82.31 159 LEU A O 1
ATOM 1277 N N . LYS A 1 160 ? 17.974 -0.924 -42.633 1.00 75.38 160 LYS A N 1
ATOM 1278 C CA . LYS A 1 160 ? 17.231 -1.223 -43.865 1.00 75.38 160 LYS A CA 1
ATOM 1279 C C . LYS A 1 160 ? 17.719 -0.367 -45.033 1.00 75.38 160 LYS A C 1
ATOM 1281 O O . LYS A 1 160 ? 17.878 -0.892 -46.129 1.00 75.38 160 LYS A O 1
ATOM 1286 N N . GLU A 1 161 ? 18.000 0.911 -44.793 1.00 69.50 161 GLU A N 1
ATOM 1287 C CA . GLU A 1 161 ? 18.530 1.824 -45.814 1.00 69.50 161 GLU A CA 1
ATOM 1288 C C . GLU A 1 161 ? 19.972 1.467 -46.214 1.00 69.50 161 GLU A C 1
ATOM 1290 O O . GLU A 1 161 ? 20.278 1.372 -47.401 1.00 69.50 161 GLU A O 1
ATOM 1295 N N . GLY A 1 162 ? 20.844 1.163 -45.246 1.00 63.41 162 GL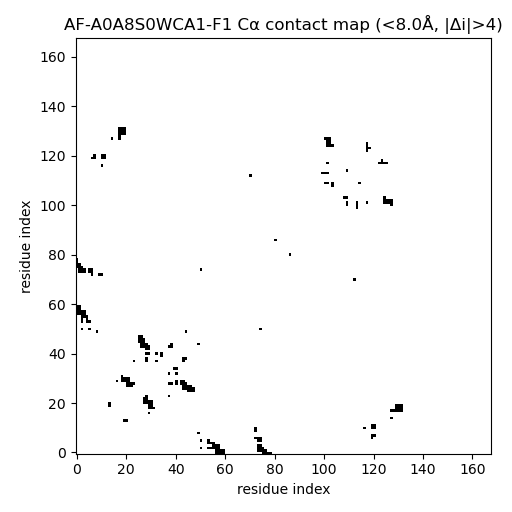Y A N 1
ATOM 1296 C CA . GLY A 1 162 ? 22.223 0.730 -45.510 1.00 63.41 162 GLY A CA 1
ATOM 1297 C C . GLY A 1 162 ? 22.332 -0.660 -46.153 1.00 63.41 162 GLY A C 1
ATOM 1298 O O . GLY A 1 162 ? 23.233 -0.902 -46.951 1.00 63.41 162 GLY A O 1
ATOM 1299 N N . GLY A 1 163 ? 21.399 -1.570 -45.855 1.00 59.66 163 GLY A N 1
ATOM 1300 C CA . GLY A 1 163 ? 21.296 -2.871 -46.522 1.00 59.66 163 GLY A CA 1
ATOM 1301 C C . GLY A 1 163 ? 20.808 -2.775 -47.971 1.00 59.66 163 GLY A C 1
ATOM 1302 O O . GLY A 1 163 ? 21.244 -3.561 -48.805 1.00 59.66 163 GLY A O 1
ATOM 1303 N N . ALA A 1 164 ? 19.958 -1.793 -48.290 1.00 55.09 164 ALA A N 1
ATOM 1304 C CA . ALA A 1 164 ? 19.527 -1.515 -49.661 1.00 55.09 164 ALA A CA 1
ATOM 1305 C C . ALA A 1 164 ? 20.626 -0.833 -50.499 1.00 55.09 164 ALA A C 1
ATOM 1307 O O . ALA A 1 164 ? 20.743 -1.112 -51.687 1.00 55.09 164 ALA A O 1
ATOM 1308 N N . ALA A 1 165 ? 21.461 0.012 -49.884 1.00 52.50 165 ALA A N 1
ATOM 1309 C CA . ALA A 1 165 ? 22.587 0.667 -50.556 1.00 52.50 165 ALA A CA 1
ATOM 1310 C C . ALA A 1 165 ? 23.746 -0.289 -50.911 1.00 52.50 165 ALA A C 1
ATOM 1312 O O . ALA A 1 165 ? 24.470 -0.027 -51.862 1.00 52.50 165 ALA A O 1
ATOM 1313 N N . ASN A 1 166 ? 23.905 -1.398 -50.180 1.00 51.66 166 ASN A N 1
ATOM 1314 C CA . ASN A 1 166 ? 24.941 -2.416 -50.424 1.00 51.66 166 ASN A CA 1
ATOM 1315 C C . ASN A 1 166 ? 24.483 -3.573 -51.340 1.00 51.66 166 ASN A C 1
ATOM 1317 O O . ASN A 1 166 ? 25.215 -4.550 -51.493 1.00 51.66 166 ASN A O 1
ATOM 1321 N N . ALA A 1 167 ? 23.268 -3.506 -51.896 1.00 51.03 167 ALA A N 1
ATOM 1322 C CA . ALA A 1 167 ? 22.686 -4.536 -52.766 1.00 51.03 167 ALA A CA 1
ATOM 1323 C C . ALA A 1 167 ? 22.553 -4.101 -54.246 1.00 51.03 167 ALA A C 1
ATOM 1325 O O . ALA A 1 167 ? 21.920 -4.809 -55.030 1.00 51.03 167 ALA A O 1
ATOM 1326 N N . LEU A 1 168 ? 23.136 -2.953 -54.612 1.00 41.84 168 LEU A N 1
ATOM 1327 C CA . LEU A 1 168 ? 23.283 -2.423 -55.976 1.00 41.84 168 LEU A CA 1
ATOM 1328 C C . LEU A 1 168 ? 24.762 -2.430 -56.373 1.00 41.84 168 LEU A C 1
ATOM 1330 O O . LEU A 1 168 ? 25.032 -2.674 -57.569 1.00 41.84 168 LEU A O 1
#

Organism: Cyclocybe aegerita (NCBI:txid1973307)

Solvent-accessible surface area (backbone atoms only — not comparable to full-atom values): 10800 Å² total; per-residue (Å²): 58,37,22,78,58,35,29,36,58,51,49,49,51,54,70,74,36,41,56,39,65,38,80,72,74,70,27,39,24,48,60,79,63,82,54,89,54,57,80,75,37,91,69,41,40,47,52,78,63,55,55,71,76,45,85,48,74,44,78,83,81,82,60,98,86,67,81,86,87,74,64,93,64,52,42,67,51,85,69,84,70,88,85,71,66,91,82,88,82,86,82,80,86,84,77,76,94,63,82,88,70,50,58,65,90,55,77,82,76,52,49,74,66,49,50,52,51,30,57,47,64,72,44,95,63,47,88,82,65,70,74,55,82,92,76,88,84,78,62,73,65,55,62,53,50,51,51,53,51,53,54,49,51,50,54,55,49,53,50,54,54,53,55,58,66,74,74,116

Mean predicted aligned error: 5.85 Å